Protein AF-A0AAE9EFJ7-F1 (afdb_monomer)

Foldseek 3Di:
DPDPPPPPPDPLVACPDPVNVVVVVVLLVVLVVLVVVLVVDDPVCNVVSLVVQLVSQVVVCVVRVRDPDDRPLVSHDPVSSVVVCVVPDDPDDD

Organism: Caenorhabditis briggsae (NCBI:txid6238)

Radius of gyration: 17.29 Å; Cα contacts (8 Å, |Δi|>4): 51; chains: 1; bounding b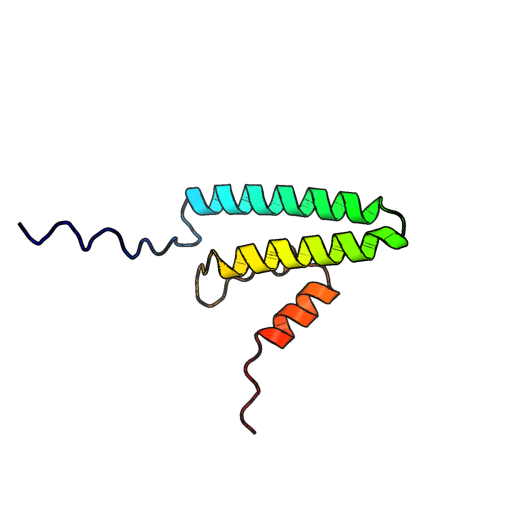ox: 31×37×58 Å

Mean predicted aligned error: 9.99 Å

Solvent-accessible surface area (backbone atoms only — not comparable to full-atom values): 5783 Å² total; per-residue (Å²): 144,88,84,80,82,85,81,83,84,74,80,75,71,50,66,80,40,70,67,45,49,53,51,51,50,54,50,51,54,55,45,50,54,49,52,52,49,33,75,72,41,59,76,89,50,28,59,60,44,48,52,52,44,27,51,54,39,51,52,49,38,69,76,47,76,35,58,102,80,52,64,67,54,85,65,31,49,74,69,44,36,55,54,50,49,63,75,66,54,74,80,76,88,127

Structure (mmCIF, N/CA/C/O backbone):
data_AF-A0AAE9EFJ7-F1
#
_entry.id   AF-A0AAE9EFJ7-F1
#
loop_
_atom_site.group_PDB
_atom_site.id
_atom_site.type_symbol
_atom_site.label_atom_id
_atom_site.label_alt_id
_atom_site.label_comp_id
_atom_site.label_asym_id
_atom_site.label_entity_id
_atom_site.label_seq_id
_atom_site.pdbx_PDB_ins_code
_atom_site.Cartn_x
_atom_site.Cartn_y
_atom_site.Cartn_z
_atom_site.occupancy
_atom_site.B_iso_or_equiv
_atom_site.auth_seq_id
_atom_site.auth_comp_id
_atom_site.auth_asym_id
_atom_site.auth_atom_id
_atom_site.pdbx_PDB_model_num
ATOM 1 N N . MET A 1 1 ? 8.343 -15.984 -43.586 1.00 48.88 1 MET A N 1
ATOM 2 C CA . MET A 1 1 ? 7.370 -15.352 -42.669 1.00 48.88 1 MET A CA 1
ATOM 3 C C . MET A 1 1 ? 7.313 -16.105 -41.337 1.00 48.88 1 MET A C 1
ATOM 5 O O . MET A 1 1 ? 6.288 -16.689 -41.030 1.00 48.88 1 MET A O 1
ATOM 9 N N . LEU A 1 2 ? 8.400 -16.134 -40.559 1.00 45.56 2 LEU A N 1
ATOM 10 C CA . LEU A 1 2 ? 8.415 -16.695 -39.194 1.00 45.56 2 LEU A CA 1
ATOM 11 C C . LEU A 1 2 ? 9.54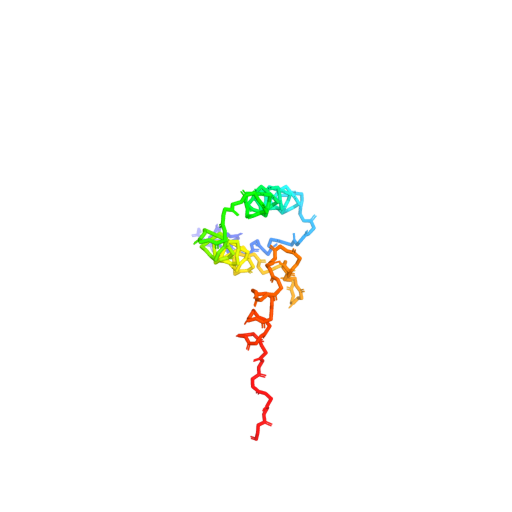7 -16.040 -38.378 1.00 45.56 2 LEU A C 1
ATOM 13 O O . LEU A 1 2 ? 10.444 -16.722 -37.902 1.00 45.56 2 LEU A O 1
ATOM 17 N N . LEU A 1 3 ? 9.563 -14.706 -38.296 1.00 41.28 3 LEU A N 1
ATOM 18 C CA . LEU A 1 3 ? 10.575 -13.974 -37.514 1.00 41.28 3 LEU A CA 1
ATOM 19 C C . LEU A 1 3 ? 10.045 -12.685 -36.857 1.00 41.28 3 LEU A C 1
ATOM 21 O O . LEU A 1 3 ? 10.836 -11.860 -36.427 1.00 41.28 3 LEU A O 1
ATOM 25 N N . GLU A 1 4 ? 8.721 -12.525 -36.725 1.00 46.88 4 GLU A N 1
ATOM 26 C CA . GLU A 1 4 ? 8.116 -11.331 -36.093 1.00 46.88 4 GLU A CA 1
ATOM 27 C C . GLU A 1 4 ? 7.150 -11.638 -34.933 1.00 46.88 4 GLU A C 1
ATOM 29 O O . GLU A 1 4 ? 6.483 -10.742 -34.433 1.00 46.88 4 GLU A O 1
ATOM 34 N N . VAL A 1 5 ? 7.077 -12.886 -34.449 1.00 46.94 5 VAL A N 1
ATOM 35 C CA . VAL A 1 5 ? 6.166 -13.251 -33.334 1.00 46.94 5 VAL A CA 1
ATOM 36 C C . VAL A 1 5 ? 6.907 -13.455 -32.002 1.00 46.94 5 VAL A C 1
ATOM 38 O O . VAL A 1 5 ? 6.283 -13.601 -30.958 1.00 46.94 5 VAL A O 1
ATOM 41 N N . LEU A 1 6 ? 8.241 -13.385 -31.993 1.00 39.81 6 LEU A N 1
ATOM 42 C CA . LEU A 1 6 ? 9.062 -13.621 -30.796 1.00 39.81 6 LEU A CA 1
ATOM 43 C C . LEU A 1 6 ? 9.808 -12.362 -30.320 1.00 39.81 6 LEU A C 1
ATOM 45 O O . LEU A 1 6 ? 10.949 -12.438 -29.882 1.00 39.81 6 LEU A O 1
ATOM 49 N N . VAL A 1 7 ? 9.179 -11.191 -30.435 1.00 43.09 7 VAL A N 1
ATOM 50 C CA . VAL A 1 7 ? 9.671 -9.934 -29.826 1.00 43.09 7 VAL A CA 1
ATOM 51 C C . VAL A 1 7 ? 8.658 -9.370 -28.810 1.00 43.09 7 VAL A C 1
ATOM 53 O O . VAL A 1 7 ? 8.916 -8.372 -28.153 1.00 43.09 7 VAL A O 1
ATOM 56 N N . ILE A 1 8 ? 7.515 -10.040 -28.605 1.00 45.03 8 ILE A N 1
ATOM 57 C CA . ILE A 1 8 ? 6.404 -9.555 -27.759 1.00 45.03 8 ILE A CA 1
ATOM 58 C C . ILE A 1 8 ? 6.188 -10.451 -26.523 1.00 45.03 8 ILE A C 1
ATOM 60 O O . ILE A 1 8 ? 5.064 -10.636 -26.080 1.00 45.03 8 ILE A O 1
ATOM 64 N N . VAL A 1 9 ? 7.233 -11.068 -25.959 1.00 45.16 9 VAL A N 1
ATOM 65 C CA . VAL A 1 9 ? 7.111 -11.793 -24.673 1.00 45.16 9 VAL A CA 1
ATOM 66 C C . VAL A 1 9 ? 8.419 -11.718 -23.880 1.00 45.16 9 VAL A C 1
ATOM 68 O O . VAL A 1 9 ? 9.112 -12.715 -23.716 1.00 45.16 9 VAL A O 1
ATOM 71 N N . ARG A 1 10 ? 8.793 -10.508 -23.461 1.00 45.72 10 ARG A N 1
ATOM 72 C CA . ARG A 1 10 ? 9.672 -10.174 -22.317 1.00 45.72 10 ARG A CA 1
ATOM 73 C C . ARG A 1 10 ? 10.061 -8.707 -22.449 1.00 45.72 10 ARG A C 1
ATOM 75 O O . ARG A 1 10 ? 11.191 -8.352 -22.759 1.00 45.72 10 ARG A O 1
ATOM 82 N N . THR A 1 11 ? 9.090 -7.821 -22.272 1.00 44.41 11 THR A N 1
ATOM 83 C CA . THR A 1 11 ? 9.436 -6.523 -21.698 1.00 44.41 11 THR A CA 1
ATOM 84 C C . THR A 1 11 ? 9.547 -6.783 -20.212 1.00 44.41 11 THR A C 1
ATOM 86 O O . THR A 1 11 ? 8.551 -6.768 -19.491 1.00 44.41 11 THR A O 1
ATOM 89 N N . ASP A 1 12 ? 10.753 -7.130 -19.785 1.00 48.34 12 ASP A N 1
ATOM 90 C CA . ASP A 1 12 ? 11.151 -7.013 -18.395 1.00 48.34 12 ASP A CA 1
ATOM 91 C C . ASP A 1 12 ? 10.889 -5.541 -18.039 1.00 48.34 12 ASP A C 1
ATOM 93 O O . ASP A 1 12 ? 11.569 -4.642 -18.539 1.00 48.34 12 ASP A O 1
ATOM 97 N N . TRP A 1 13 ? 9.800 -5.268 -17.315 1.00 51.47 13 TRP A N 1
ATOM 98 C CA . TRP A 1 13 ? 9.318 -3.91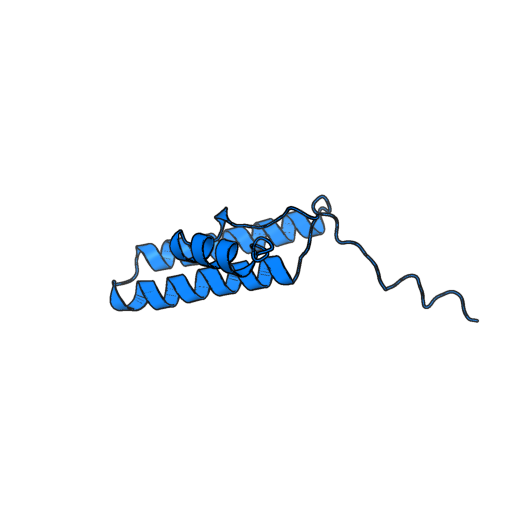7 -17.008 1.00 51.47 13 TRP A CA 1
ATOM 99 C C . TRP A 1 13 ? 10.214 -3.253 -15.960 1.00 51.47 13 TRP A C 1
ATOM 101 O O . TRP A 1 13 ? 9.731 -2.860 -14.912 1.00 51.47 13 TRP A O 1
ATOM 111 N N . LEU A 1 14 ? 11.517 -3.137 -16.236 1.00 57.81 14 LEU A N 1
ATOM 112 C CA . LEU A 1 14 ? 12.560 -2.646 -15.336 1.00 57.81 14 LEU A CA 1
ATOM 113 C C . LEU A 1 14 ? 12.050 -1.495 -14.454 1.00 57.81 14 LEU A C 1
ATOM 115 O O . LEU A 1 14 ? 11.469 -0.525 -14.952 1.00 57.81 14 LEU A O 1
ATOM 119 N N . ALA A 1 15 ? 12.309 -1.595 -13.146 1.00 58.75 15 ALA A N 1
ATOM 120 C CA . ALA A 1 15 ? 11.882 -0.650 -12.105 1.00 58.75 15 ALA A CA 1
ATOM 121 C C . ALA A 1 15 ? 12.223 0.822 -12.395 1.00 58.75 15 ALA A C 1
ATOM 123 O O . ALA A 1 15 ? 11.689 1.733 -11.765 1.00 58.75 15 ALA A O 1
ATOM 124 N N . ASP A 1 16 ? 13.121 1.064 -13.345 1.00 66.25 16 ASP A N 1
ATOM 125 C CA . ASP A 1 16 ? 13.575 2.388 -13.732 1.00 66.25 16 ASP A CA 1
ATOM 126 C C . ASP A 1 16 ? 12.902 2.983 -14.964 1.00 66.25 16 ASP A C 1
ATOM 128 O O . ASP A 1 16 ? 13.181 4.142 -15.295 1.00 66.25 16 ASP A O 1
ATOM 132 N N . THR A 1 17 ? 11.979 2.256 -15.592 1.00 76.44 17 THR A N 1
ATOM 133 C CA . THR A 1 17 ? 11.170 2.797 -16.685 1.00 76.44 17 THR A CA 1
ATOM 134 C C . THR A 1 17 ? 10.316 3.979 -16.196 1.00 76.44 17 THR A C 1
ATOM 136 O O . THR A 1 17 ? 9.765 3.945 -15.086 1.00 76.44 17 THR A O 1
ATOM 139 N N . PRO A 1 18 ? 10.191 5.059 -16.990 1.00 81.75 18 PRO A N 1
ATOM 140 C CA . PRO A 1 18 ? 9.267 6.152 -16.693 1.00 81.75 18 PRO A CA 1
ATOM 141 C C . PRO A 1 18 ? 7.832 5.665 -16.453 1.00 81.75 18 PRO A C 1
ATOM 143 O O . PRO A 1 18 ? 7.148 6.167 -15.562 1.00 81.75 18 PRO A O 1
ATOM 146 N N . GLU A 1 19 ? 7.402 4.648 -17.195 1.00 81.38 19 GLU A N 1
ATOM 147 C CA . GLU A 1 19 ? 6.082 4.029 -17.097 1.00 81.38 19 GLU A CA 1
ATOM 148 C C . GLU A 1 19 ? 5.865 3.405 -15.716 1.00 81.38 19 GLU A C 1
ATOM 150 O O . GLU A 1 19 ? 4.845 3.666 -15.072 1.00 81.38 19 GLU A O 1
ATOM 155 N N . PHE A 1 20 ? 6.846 2.650 -15.208 1.00 78.56 20 PHE A N 1
ATOM 156 C CA . PHE A 1 20 ? 6.764 2.094 -13.861 1.00 78.56 20 PHE A CA 1
ATOM 157 C C . PHE A 1 20 ? 6.791 3.182 -12.787 1.00 78.56 20 PHE A C 1
ATOM 159 O O . PHE A 1 20 ? 6.052 3.087 -11.811 1.00 78.56 20 PHE A O 1
ATOM 166 N N . LYS A 1 21 ? 7.586 4.247 -12.955 1.00 82.44 21 LYS A N 1
ATOM 167 C CA . LYS A 1 21 ? 7.612 5.376 -12.006 1.00 82.44 21 LYS A CA 1
ATOM 168 C C . LYS A 1 21 ? 6.247 6.057 -11.902 1.00 82.44 21 LYS A C 1
ATOM 170 O O . LYS A 1 21 ? 5.796 6.341 -10.791 1.00 82.44 21 LYS A O 1
ATOM 175 N N . VAL A 1 22 ? 5.561 6.256 -13.029 1.00 86.88 22 VAL A N 1
ATOM 176 C CA . VAL A 1 22 ? 4.185 6.778 -13.057 1.00 86.88 22 VAL A CA 1
ATOM 177 C C . VAL A 1 22 ? 3.225 5.812 -12.365 1.00 86.88 22 VAL A C 1
ATOM 179 O O . VAL A 1 22 ? 2.469 6.228 -11.487 1.00 86.88 22 VAL A O 1
ATOM 182 N N . LEU A 1 23 ? 3.282 4.524 -12.706 1.00 85.94 23 LEU A N 1
ATOM 183 C CA . LEU A 1 23 ? 2.416 3.507 -12.117 1.00 85.94 23 LEU A CA 1
ATOM 184 C C . LEU A 1 23 ? 2.614 3.384 -10.597 1.00 85.94 23 LEU A C 1
ATOM 186 O O . LEU A 1 23 ? 1.641 3.365 -9.843 1.00 85.94 23 LEU A O 1
ATOM 190 N N . LYS A 1 24 ? 3.866 3.346 -10.133 1.00 85.62 24 LYS A N 1
ATOM 191 C CA . LYS A 1 24 ? 4.229 3.337 -8.712 1.00 85.62 24 LYS A CA 1
ATOM 192 C C . LYS A 1 24 ? 3.712 4.587 -8.006 1.00 85.62 24 LYS A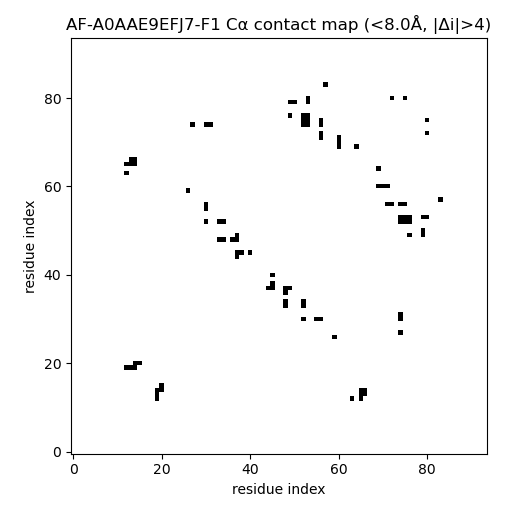 C 1
ATOM 194 O O . LYS A 1 24 ? 3.133 4.466 -6.932 1.00 85.62 24 LYS A O 1
ATOM 199 N N . GLY A 1 25 ? 3.854 5.764 -8.617 1.00 88.69 25 GLY A N 1
ATOM 200 C CA . GLY A 1 25 ? 3.297 7.006 -8.079 1.00 88.69 25 GLY A CA 1
ATOM 201 C C . GLY A 1 25 ? 1.777 6.932 -7.893 1.00 88.69 25 GLY A C 1
ATOM 202 O O . GLY A 1 25 ? 1.271 7.229 -6.813 1.00 88.69 25 GLY A O 1
ATOM 203 N N . GLN A 1 26 ? 1.049 6.445 -8.903 1.00 91.00 26 GLN A N 1
ATOM 204 C CA . GLN A 1 26 ? -0.404 6.243 -8.826 1.00 91.00 26 GLN A CA 1
ATOM 205 C C . GLN A 1 26 ? -0.794 5.210 -7.757 1.00 91.00 26 GLN A C 1
ATOM 207 O O . GLN A 1 26 ? -1.773 5.399 -7.029 1.00 91.00 26 GLN A O 1
ATOM 212 N N . HIS A 1 27 ? -0.028 4.120 -7.638 1.00 90.88 27 HIS A N 1
ATOM 213 C CA . HIS A 1 27 ? -0.226 3.102 -6.609 1.00 90.88 27 HIS A CA 1
ATOM 214 C C . HIS A 1 27 ? -0.067 3.688 -5.200 1.00 90.88 27 HIS A C 1
ATOM 216 O O . HIS A 1 27 ? -0.953 3.516 -4.359 1.00 90.88 27 HIS A O 1
ATOM 222 N N . GLN A 1 28 ? 1.017 4.431 -4.968 1.00 90.38 28 GLN A N 1
ATOM 223 C CA . GLN A 1 28 ? 1.308 5.079 -3.691 1.00 90.38 28 GLN A CA 1
ATOM 224 C C . GLN A 1 28 ? 0.238 6.105 -3.316 1.00 90.38 28 GLN A C 1
ATOM 226 O O . GLN A 1 28 ? -0.251 6.089 -2.187 1.00 90.38 28 GLN A O 1
ATOM 231 N N . GLU A 1 29 ? -0.198 6.939 -4.264 1.00 94.06 29 GLU A N 1
ATOM 232 C CA . GLU A 1 29 ? -1.270 7.909 -4.030 1.00 94.06 29 GLU A CA 1
ATOM 233 C C . GLU A 1 29 ? -2.583 7.211 -3.631 1.00 94.06 29 GLU A C 1
ATOM 235 O O . GLU A 1 29 ? -3.253 7.609 -2.672 1.00 94.06 29 GLU A O 1
ATOM 240 N N . ALA A 1 30 ? -2.948 6.134 -4.333 1.00 92.88 30 ALA A N 1
ATOM 241 C CA . ALA A 1 30 ? -4.147 5.363 -4.023 1.00 92.88 30 ALA A CA 1
ATOM 242 C C . ALA A 1 30 ? -4.064 4.693 -2.641 1.00 92.88 30 ALA A C 1
ATOM 244 O O . ALA A 1 30 ? -5.040 4.720 -1.889 1.00 92.88 30 ALA A O 1
ATOM 245 N N . ASN A 1 31 ? -2.907 4.131 -2.279 1.00 92.88 31 ASN A N 1
ATOM 246 C CA . ASN A 1 31 ? -2.697 3.542 -0.956 1.00 92.88 31 ASN A CA 1
ATOM 247 C C . ASN A 1 31 ? -2.755 4.597 0.147 1.00 92.88 31 ASN A C 1
ATOM 249 O O . ASN A 1 31 ? -3.389 4.371 1.175 1.00 92.88 31 ASN A O 1
ATOM 253 N N . GLN A 1 32 ? -2.153 5.769 -0.062 1.00 94.38 32 GLN A N 1
ATOM 254 C CA . GLN A 1 32 ? -2.161 6.841 0.930 1.00 94.38 32 GLN A CA 1
ATOM 255 C C . GLN A 1 32 ? -3.585 7.332 1.226 1.00 94.38 32 GLN A C 1
ATOM 257 O O . GLN A 1 32 ? -3.924 7.568 2.386 1.00 94.38 32 GLN A O 1
ATOM 262 N N . LYS A 1 33 ? -4.453 7.401 0.207 1.00 95.88 33 LYS A N 1
ATOM 263 C CA . LYS A 1 33 ? -5.885 7.697 0.390 1.00 95.88 33 LYS A CA 1
ATOM 264 C C . LYS A 1 33 ? -6.583 6.646 1.257 1.00 95.88 33 LYS A C 1
ATOM 266 O O . LYS A 1 33 ? -7.356 7.017 2.137 1.00 95.88 33 LYS A O 1
ATOM 271 N N . LEU A 1 34 ? -6.291 5.359 1.062 1.00 95.12 34 LEU A N 1
ATOM 272 C CA . LEU A 1 34 ? -6.852 4.282 1.888 1.00 95.12 34 LEU A CA 1
ATOM 273 C C . LEU A 1 34 ? -6.338 4.332 3.333 1.00 95.12 34 LEU A C 1
ATOM 275 O O . LEU A 1 34 ? -7.121 4.164 4.266 1.00 95.12 34 LEU A O 1
ATOM 279 N N . HIS A 1 35 ? -5.049 4.619 3.540 1.00 95.88 35 HIS A N 1
ATOM 280 C CA . HIS A 1 35 ? -4.490 4.816 4.884 1.00 95.88 35 HIS A CA 1
ATOM 281 C C . HIS A 1 35 ? -5.148 6.000 5.596 1.00 95.88 35 HIS A C 1
ATOM 283 O O . HIS A 1 35 ? -5.546 5.868 6.753 1.00 95.88 35 HIS A O 1
ATOM 289 N N . ALA A 1 36 ? -5.344 7.122 4.899 1.00 96.44 36 ALA A N 1
ATOM 290 C CA . ALA A 1 36 ? -6.060 8.272 5.442 1.00 96.44 36 ALA A CA 1
ATOM 291 C C . ALA A 1 36 ? -7.512 7.917 5.806 1.00 96.44 36 ALA A C 1
ATOM 293 O O . ALA A 1 36 ? -7.970 8.246 6.898 1.00 96.44 36 ALA A O 1
ATOM 294 N N . GLN A 1 37 ? -8.222 7.182 4.942 1.00 96.12 37 GLN A N 1
ATOM 295 C CA . GLN A 1 37 ? -9.569 6.688 5.242 1.00 96.12 37 GLN A CA 1
ATOM 296 C C . GLN A 1 37 ? -9.583 5.781 6.477 1.00 96.12 37 GLN A C 1
ATOM 298 O O . GLN A 1 37 ? -10.437 5.959 7.340 1.00 96.12 37 GLN A O 1
ATOM 303 N N . ARG A 1 38 ? -8.615 4.863 6.613 1.00 95.81 38 ARG A N 1
ATOM 304 C CA . ARG A 1 38 ? -8.485 3.993 7.794 1.00 95.81 38 ARG A CA 1
ATOM 305 C C . ARG A 1 38 ? -8.320 4.802 9.075 1.00 95.81 38 ARG A C 1
ATOM 307 O O . ARG A 1 38 ? -8.981 4.497 10.060 1.00 95.81 38 ARG A O 1
ATOM 314 N N . MET A 1 39 ? -7.474 5.833 9.064 1.00 94.44 39 MET A N 1
ATOM 315 C CA . MET A 1 39 ? -7.250 6.684 10.240 1.00 94.44 39 MET A CA 1
ATOM 316 C C . MET A 1 39 ? -8.508 7.439 10.684 1.00 94.44 39 MET A C 1
ATOM 318 O O . MET A 1 39 ? -8.658 7.718 11.869 1.00 94.44 39 MET A O 1
ATOM 322 N N . MET A 1 40 ? -9.410 7.744 9.748 1.00 96.12 40 MET A N 1
ATOM 323 C CA . MET A 1 40 ? -10.666 8.449 10.021 1.00 96.12 40 MET A CA 1
ATOM 324 C C . MET A 1 40 ? -11.846 7.505 10.297 1.00 96.12 40 MET A C 1
ATOM 326 O O . MET A 1 40 ? -12.905 7.955 10.734 1.00 96.12 40 MET A O 1
ATOM 330 N N . ALA A 1 41 ? -11.694 6.208 10.024 1.00 94.94 41 ALA A N 1
ATOM 331 C CA . ALA A 1 41 ? -12.762 5.230 10.147 1.00 94.94 41 ALA A CA 1
ATOM 332 C C . ALA A 1 41 ? -12.974 4.785 11.606 1.00 94.94 41 ALA A C 1
ATOM 334 O O . ALA A 1 41 ? -12.012 4.680 12.378 1.00 94.94 41 ALA A O 1
ATOM 335 N N . PRO A 1 42 ? -14.220 4.453 11.998 1.00 95.50 42 PRO A N 1
ATOM 336 C CA . PRO A 1 42 ? -14.484 3.847 13.296 1.00 95.50 42 PRO A CA 1
ATOM 337 C C . PRO A 1 42 ? -13.766 2.490 13.418 1.00 95.50 42 PRO A C 1
ATOM 339 O O . PRO A 1 42 ? -13.590 1.805 12.405 1.00 95.50 42 PRO A O 1
ATOM 342 N N . PRO A 1 43 ? -13.411 2.040 14.639 1.00 91.56 43 PRO A N 1
ATOM 343 C CA . PRO A 1 43 ? -12.655 0.800 14.846 1.00 91.56 43 PRO A CA 1
ATOM 344 C C . PRO A 1 43 ? -13.243 -0.433 14.144 1.00 91.56 43 PRO A C 1
ATOM 346 O O . PRO A 1 43 ? -12.502 -1.258 13.620 1.00 91.56 43 PRO A O 1
ATOM 349 N N . SER A 1 44 ? -14.574 -0.524 14.051 1.00 91.38 44 SER A N 1
ATOM 350 C CA . SER A 1 44 ? -15.278 -1.620 13.370 1.00 91.38 44 SER A CA 1
ATOM 351 C C . SER A 1 44 ? -14.984 -1.728 11.869 1.00 91.38 44 SER A C 1
ATOM 353 O O . SER A 1 44 ? -15.139 -2.802 11.295 1.00 91.38 44 SER A O 1
ATOM 355 N N . GLN A 1 45 ? -14.555 -0.639 11.228 1.00 93.19 45 GLN A N 1
ATOM 356 C CA . GLN A 1 45 ? -14.243 -0.580 9.797 1.00 93.19 45 GLN A CA 1
ATOM 357 C C . GLN A 1 45 ? -12.736 -0.586 9.519 1.00 93.19 45 GLN A C 1
ATOM 359 O O . GLN A 1 45 ? -12.320 -0.916 8.408 1.00 93.19 45 GLN A O 1
ATOM 364 N N . GLN A 1 46 ? -11.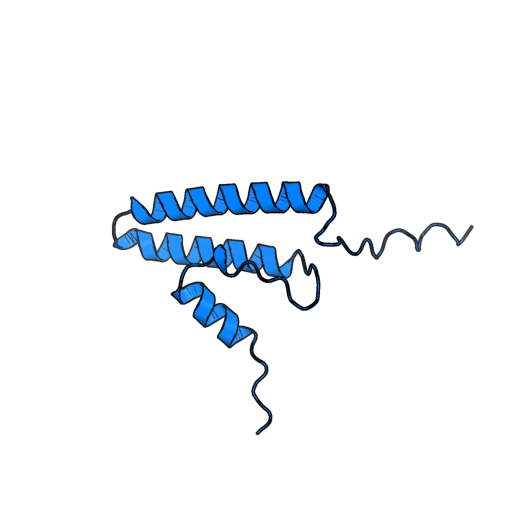904 -0.264 10.516 1.00 93.62 46 GLN A N 1
ATOM 365 C CA . GLN A 1 46 ? -10.449 -0.215 10.347 1.00 93.62 46 GLN A CA 1
ATOM 366 C C . GLN A 1 46 ? -9.876 -1.559 9.898 1.00 93.62 46 GLN A C 1
ATOM 368 O O . GLN A 1 46 ? -9.019 -1.578 9.020 1.00 93.62 46 GLN A O 1
ATOM 373 N N . PHE A 1 47 ? -10.408 -2.670 10.417 1.00 91.12 47 PHE A N 1
ATOM 374 C CA . PHE A 1 47 ? -9.984 -4.016 10.026 1.00 91.12 47 PHE A CA 1
ATOM 375 C C . PHE A 1 47 ? -10.238 -4.313 8.539 1.00 91.12 47 PHE A C 1
ATOM 377 O O . PHE A 1 47 ? -9.370 -4.839 7.845 1.00 91.12 47 PHE A O 1
ATOM 384 N N . GLN A 1 48 ? -11.412 -3.939 8.020 1.00 92.75 48 GLN A N 1
ATOM 385 C CA . GLN A 1 48 ? -11.752 -4.145 6.607 1.00 92.75 48 GLN A CA 1
ATOM 386 C C . GLN A 1 48 ? -10.863 -3.293 5.692 1.00 92.75 48 GLN A C 1
ATOM 388 O O . GLN A 1 48 ? -10.398 -3.763 4.654 1.00 92.75 48 GLN A O 1
ATOM 393 N N . LEU A 1 49 ? -10.589 -2.051 6.098 1.00 94.06 49 LEU A N 1
ATOM 394 C CA . LEU A 1 49 ? -9.698 -1.149 5.371 1.00 94.06 49 LEU A CA 1
ATOM 395 C C . LEU A 1 49 ? -8.247 -1.637 5.399 1.00 94.06 49 LEU A C 1
ATOM 397 O O . LEU A 1 49 ? -7.572 -1.589 4.377 1.00 94.06 49 LEU A O 1
ATOM 401 N N . GLU A 1 50 ? -7.781 -2.160 6.530 1.00 94.38 50 GLU A N 1
ATOM 402 C CA . GLU A 1 50 ? -6.466 -2.787 6.655 1.00 94.38 50 GLU A CA 1
ATOM 403 C C . GLU A 1 50 ? -6.317 -3.997 5.723 1.00 94.38 50 GLU A C 1
ATOM 405 O O . GLU A 1 50 ? -5.361 -4.058 4.948 1.00 94.38 50 GLU A O 1
ATOM 410 N N . ALA A 1 51 ? -7.299 -4.902 5.708 1.00 92.69 51 ALA A N 1
ATOM 411 C CA . ALA A 1 51 ? -7.313 -6.027 4.775 1.00 92.69 51 ALA A CA 1
ATOM 412 C C . ALA A 1 51 ? -7.295 -5.558 3.307 1.00 92.69 51 ALA A C 1
ATOM 414 O O . ALA A 1 51 ? -6.556 -6.104 2.486 1.00 92.69 51 ALA A O 1
ATOM 415 N N . SER A 1 52 ? -8.058 -4.510 2.978 1.00 94.38 52 SER A N 1
ATOM 416 C CA . SER A 1 52 ? -8.093 -3.939 1.628 1.00 94.38 52 SER A CA 1
ATOM 417 C C . SER A 1 52 ? -6.760 -3.310 1.213 1.00 94.38 52 SER A C 1
ATOM 419 O O . SER A 1 52 ? -6.347 -3.490 0.067 1.00 94.38 52 SER A O 1
ATOM 421 N N . ILE A 1 53 ? -6.092 -2.579 2.112 1.00 95.25 53 ILE A N 1
ATOM 422 C CA . ILE A 1 53 ? -4.766 -1.987 1.871 1.00 95.25 53 ILE A CA 1
ATOM 423 C C . ILE A 1 53 ? -3.763 -3.098 1.567 1.00 95.25 53 ILE A C 1
ATOM 425 O O . ILE A 1 53 ? -3.120 -3.085 0.518 1.00 95.25 53 ILE A O 1
ATOM 429 N N . ASN A 1 54 ? -3.680 -4.100 2.443 1.00 94.62 54 ASN A N 1
ATOM 430 C CA . ASN A 1 54 ? -2.707 -5.179 2.306 1.00 94.62 54 ASN A CA 1
ATOM 431 C C . ASN A 1 54 ? -2.957 -6.011 1.042 1.00 94.62 54 ASN A C 1
ATOM 433 O O . ASN A 1 54 ? -2.013 -6.318 0.320 1.00 94.62 54 ASN A O 1
ATOM 437 N N . CYS A 1 55 ? -4.218 -6.308 0.713 1.00 92.38 55 CYS A N 1
ATOM 438 C CA . CYS A 1 55 ? -4.577 -6.997 -0.529 1.00 92.38 55 CYS A CA 1
ATOM 439 C C . CYS A 1 55 ? -4.128 -6.212 -1.772 1.00 92.38 55 CYS A C 1
ATOM 441 O O . CYS A 1 55 ? -3.501 -6.773 -2.671 1.00 92.38 55 CYS A O 1
ATOM 443 N N . LYS A 1 56 ? -4.380 -4.898 -1.803 1.00 92.00 56 LYS A N 1
ATOM 444 C CA . LYS A 1 56 ? -3.995 -4.029 -2.921 1.00 92.00 56 LYS A CA 1
ATOM 445 C C . LYS A 1 56 ? -2.478 -3.984 -3.126 1.00 92.00 56 LYS A C 1
ATOM 447 O O . LYS A 1 56 ? -2.022 -4.051 -4.266 1.00 92.00 56 LYS A O 1
ATOM 452 N N . VAL A 1 57 ? -1.705 -3.884 -2.046 1.00 91.38 57 VAL A N 1
ATOM 453 C CA . VAL A 1 57 ? -0.233 -3.878 -2.107 1.00 91.38 57 VAL A CA 1
ATOM 454 C C . VAL A 1 57 ? 0.301 -5.244 -2.539 1.00 91.38 57 VAL A C 1
ATOM 456 O O . VAL A 1 57 ? 1.163 -5.319 -3.409 1.00 91.38 57 VAL A O 1
ATOM 459 N N . ARG A 1 58 ? -0.261 -6.341 -2.014 1.00 90.31 58 ARG A N 1
ATOM 460 C CA . ARG A 1 58 ? 0.091 -7.708 -2.435 1.00 90.31 58 ARG A CA 1
ATOM 461 C C . ARG A 1 58 ? -0.117 -7.925 -3.927 1.00 90.31 58 ARG A C 1
ATOM 463 O O . ARG A 1 58 ? 0.778 -8.416 -4.603 1.00 90.31 58 ARG A O 1
ATOM 470 N N . GLN A 1 59 ? -1.275 -7.527 -4.451 1.00 88.12 59 GLN A N 1
ATOM 471 C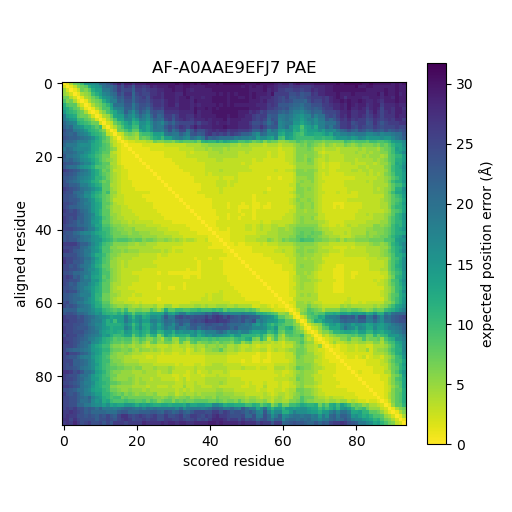 CA . GLN A 1 59 ? -1.564 -7.625 -5.883 1.00 88.12 59 GLN A CA 1
ATOM 472 C C . GLN A 1 59 ? -0.585 -6.804 -6.725 1.00 88.12 59 GLN A C 1
ATOM 474 O O . GLN A 1 59 ? -0.175 -7.247 -7.796 1.00 88.12 59 GLN A O 1
ATOM 479 N N . PHE A 1 60 ? -0.192 -5.625 -6.236 1.00 86.56 60 PHE A N 1
ATOM 480 C CA . PHE A 1 60 ? 0.802 -4.799 -6.907 1.00 86.56 60 PHE A CA 1
ATOM 481 C C . PHE A 1 60 ? 2.174 -5.482 -6.952 1.00 86.56 60 PHE A C 1
ATOM 483 O O . PHE A 1 60 ? 2.751 -5.566 -8.034 1.00 86.56 60 PHE A O 1
ATOM 490 N N . ASN A 1 61 ? 2.628 -6.044 -5.824 1.00 83.88 61 ASN A N 1
ATOM 491 C CA . ASN A 1 61 ? 3.882 -6.798 -5.730 1.00 83.88 61 ASN A CA 1
ATOM 492 C C . ASN A 1 61 ? 3.886 -8.053 -6.627 1.00 83.88 61 ASN A C 1
ATOM 494 O O . ASN A 1 61 ? 4.894 -8.322 -7.268 1.00 83.88 61 ASN A O 1
ATOM 498 N N . ILE A 1 62 ? 2.767 -8.789 -6.730 1.00 81.88 62 ILE A N 1
ATOM 499 C CA . ILE A 1 62 ? 2.644 -9.962 -7.624 1.00 81.88 62 ILE A CA 1
ATOM 500 C C . ILE A 1 62 ? 2.743 -9.552 -9.098 1.00 81.88 62 ILE A C 1
ATOM 502 O O . ILE A 1 62 ? 3.420 -10.203 -9.888 1.00 81.88 62 ILE A O 1
ATOM 506 N N . GLY A 1 63 ? 2.023 -8.496 -9.489 1.00 71.88 63 GLY A N 1
ATOM 507 C CA . GLY A 1 63 ? 1.913 -8.099 -10.893 1.00 71.88 63 GLY A CA 1
ATOM 508 C C . GLY A 1 63 ? 3.162 -7.423 -11.463 1.00 71.88 63 GLY A C 1
ATOM 509 O O . GLY A 1 63 ? 3.249 -7.271 -12.678 1.00 71.88 63 GLY A O 1
ATOM 510 N N . HIS A 1 64 ? 4.093 -6.983 -10.610 1.00 67.50 64 HIS A N 1
ATOM 511 C CA . HIS A 1 64 ? 5.226 -6.143 -11.009 1.00 67.50 64 HIS A CA 1
ATOM 512 C C . HIS A 1 64 ? 6.521 -6.610 -10.324 1.00 67.50 64 HIS A C 1
ATOM 514 O O . HIS A 1 64 ? 7.009 -5.931 -9.415 1.00 67.50 64 HIS A O 1
ATOM 520 N N . PRO A 1 65 ? 7.086 -7.761 -10.741 1.00 53.41 65 PRO A N 1
ATOM 521 C CA . PRO A 1 65 ? 8.343 -8.274 -10.209 1.00 53.41 65 PRO A CA 1
ATOM 522 C C . PRO A 1 65 ? 9.504 -7.442 -10.762 1.00 53.41 65 PRO A C 1
ATOM 524 O O . PRO A 1 65 ? 10.106 -7.764 -11.784 1.00 53.41 65 PRO A O 1
ATOM 527 N N . ASN A 1 66 ? 9.787 -6.317 -10.118 1.00 57.19 66 ASN A N 1
ATOM 528 C CA . ASN A 1 66 ? 10.812 -5.386 -10.563 1.00 57.19 66 ASN A CA 1
ATOM 529 C C . ASN A 1 66 ? 12.117 -5.592 -9.800 1.00 57.19 66 ASN A C 1
ATOM 531 O O . ASN A 1 66 ? 12.470 -4.809 -8.925 1.00 57.19 66 ASN A O 1
ATOM 535 N N . GLY A 1 67 ? 12.838 -6.640 -10.205 1.00 52.44 67 GLY A N 1
ATOM 536 C CA . GLY A 1 67 ? 14.086 -7.098 -9.591 1.00 52.44 67 GLY A CA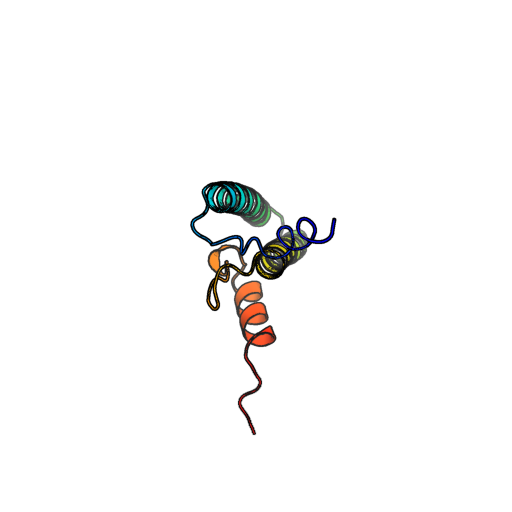 1
ATOM 537 C C . GLY A 1 67 ? 13.830 -8.103 -8.471 1.00 52.44 67 GLY A C 1
ATOM 538 O O . GLY A 1 67 ? 12.747 -8.099 -7.890 1.00 52.44 67 GLY A O 1
ATOM 539 N N . GLU A 1 68 ? 14.817 -8.954 -8.178 1.00 53.84 68 GLU A N 1
ATOM 540 C CA . GLU A 1 68 ? 14.734 -9.998 -7.136 1.00 53.84 68 GLU A CA 1
ATOM 541 C C . GLU A 1 68 ? 14.305 -9.451 -5.757 1.00 53.84 68 GLU A C 1
ATOM 543 O O . GLU A 1 68 ? 13.76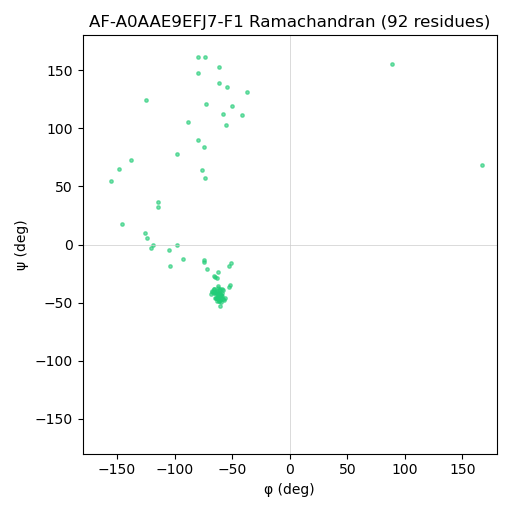5 -10.209 -4.961 1.00 53.84 68 GLU A O 1
ATOM 548 N N . ASP A 1 69 ? 14.425 -8.135 -5.519 1.00 56.62 69 ASP A N 1
ATOM 549 C CA . ASP A 1 69 ? 14.294 -7.526 -4.189 1.00 56.62 69 ASP A CA 1
ATOM 550 C C . ASP A 1 69 ? 13.231 -6.410 -4.056 1.00 56.62 69 ASP A C 1
ATOM 552 O O . ASP A 1 69 ? 13.161 -5.747 -3.015 1.00 56.62 69 ASP A O 1
ATOM 556 N N . TYR A 1 70 ? 12.408 -6.118 -5.077 1.00 65.75 70 TYR A N 1
ATOM 557 C CA . TYR A 1 70 ? 11.400 -5.051 -4.938 1.00 65.75 70 TYR A CA 1
ATOM 558 C C . TYR A 1 70 ? 10.078 -5.558 -4.355 1.00 65.75 70 TYR A C 1
ATOM 560 O O . TYR A 1 70 ? 9.231 -6.127 -5.047 1.00 65.75 70 TYR A O 1
ATOM 568 N N . HIS A 1 71 ? 9.850 -5.221 -3.087 1.00 71.31 71 HIS A N 1
ATOM 569 C CA . HIS A 1 71 ? 8.561 -5.365 -2.419 1.00 71.31 71 HIS A CA 1
ATOM 570 C C . HIS A 1 71 ? 8.132 -4.019 -1.827 1.00 71.31 71 HIS A C 1
ATOM 572 O O . HIS A 1 71 ? 8.864 -3.428 -1.031 1.00 71.31 71 HIS A O 1
ATOM 578 N N . ASP A 1 72 ? 6.937 -3.523 -2.175 1.00 76.69 72 ASP A N 1
ATOM 579 C CA . ASP A 1 72 ? 6.388 -2.294 -1.579 1.00 76.69 72 ASP A CA 1
ATOM 580 C C . ASP A 1 72 ? 5.858 -2.555 -0.159 1.00 76.69 72 ASP A C 1
ATOM 582 O O . ASP A 1 72 ? 4.667 -2.455 0.130 1.00 76.69 72 ASP A O 1
ATOM 586 N N . LEU A 1 73 ? 6.757 -2.921 0.753 1.00 85.12 73 LEU A N 1
ATOM 587 C CA . LEU A 1 73 ? 6.423 -3.166 2.156 1.00 85.12 73 LEU A CA 1
ATOM 588 C C . LEU A 1 73 ? 5.946 -1.885 2.856 1.00 85.12 73 LEU A C 1
ATOM 590 O O . LEU A 1 73 ? 5.123 -1.947 3.766 1.00 85.12 73 LEU A O 1
ATOM 594 N N . HIS A 1 74 ? 6.404 -0.717 2.395 1.00 84.94 74 HIS A N 1
ATOM 595 C CA . HIS A 1 74 ? 5.998 0.586 2.927 1.00 84.94 74 HIS A CA 1
ATOM 596 C C . HIS A 1 74 ? 4.518 0.903 2.688 1.00 84.94 74 HIS A C 1
ATOM 598 O O . HIS A 1 74 ? 3.922 1.651 3.463 1.00 84.94 74 HIS A O 1
ATOM 604 N N . GLY A 1 75 ? 3.917 0.345 1.635 1.00 87.25 75 GLY A N 1
ATOM 605 C CA . GLY A 1 75 ? 2.488 0.477 1.372 1.00 87.25 75 GLY A CA 1
ATOM 606 C C . GLY A 1 75 ? 1.601 -0.317 2.337 1.00 87.25 75 GLY A C 1
ATOM 607 O O . GLY A 1 75 ? 0.418 0.011 2.477 1.00 87.25 75 GLY A O 1
ATOM 608 N N . MET A 1 76 ? 2.138 -1.344 3.004 1.00 93.06 76 MET A N 1
ATOM 609 C CA . MET A 1 76 ? 1.376 -2.246 3.873 1.00 93.06 76 MET A CA 1
ATOM 610 C C . MET A 1 76 ? 1.107 -1.651 5.256 1.00 93.06 76 MET A C 1
ATOM 612 O O . MET A 1 76 ? 1.770 -0.722 5.717 1.00 93.06 76 MET A O 1
ATOM 616 N N . THR A 1 77 ? 0.123 -2.208 5.961 1.00 92.62 77 THR A N 1
ATOM 617 C CA . THR A 1 77 ? 0.058 -2.044 7.418 1.00 92.62 77 THR A CA 1
ATOM 618 C C . THR A 1 77 ? 1.133 -2.897 8.085 1.00 92.62 77 THR A C 1
ATOM 620 O O . THR A 1 77 ? 1.634 -3.850 7.493 1.00 92.62 77 THR A O 1
ATOM 623 N N . THR A 1 78 ? 1.471 -2.600 9.341 1.00 89.88 78 THR A N 1
ATOM 624 C CA . THR A 1 78 ? 2.472 -3.379 10.085 1.00 89.88 78 THR A CA 1
ATOM 625 C C . THR A 1 78 ? 2.115 -4.866 10.145 1.00 89.88 78 THR A C 1
ATOM 627 O O . THR A 1 78 ? 2.966 -5.701 9.853 1.00 89.88 78 THR A O 1
ATOM 630 N N . MET A 1 79 ? 0.857 -5.210 10.448 1.00 88.69 79 MET A N 1
ATOM 631 C CA . MET A 1 79 ? 0.413 -6.610 10.459 1.00 88.69 79 MET A CA 1
ATOM 632 C C . MET A 1 79 ? 0.444 -7.235 9.062 1.00 88.69 79 MET A C 1
ATOM 634 O O . MET A 1 79 ? 0.831 -8.392 8.915 1.00 88.69 79 MET A O 1
ATOM 638 N N . GLY A 1 80 ? 0.078 -6.465 8.033 1.00 89.06 80 GLY A N 1
ATOM 639 C CA . GLY A 1 80 ? 0.160 -6.902 6.642 1.00 89.06 80 GLY A CA 1
ATOM 640 C C . GLY A 1 80 ? 1.581 -7.222 6.201 1.00 89.06 80 GLY A C 1
ATOM 641 O O . GLY A 1 80 ? 1.800 -8.249 5.574 1.00 89.06 80 GLY A O 1
ATOM 642 N N . MET A 1 81 ? 2.541 -6.376 6.574 1.00 89.38 81 MET A N 1
ATOM 643 C CA . MET A 1 81 ? 3.960 -6.566 6.283 1.00 89.38 81 MET A CA 1
ATOM 644 C C . MET A 1 81 ? 4.509 -7.823 6.961 1.00 89.38 81 MET A C 1
ATOM 646 O O . MET A 1 81 ? 5.178 -8.613 6.306 1.00 89.38 81 MET A O 1
ATOM 650 N N . VAL A 1 82 ? 4.203 -8.033 8.247 1.00 87.69 82 VAL A N 1
ATOM 651 C CA . VAL A 1 82 ? 4.645 -9.232 8.982 1.00 87.69 82 VAL A CA 1
ATOM 652 C C . VAL A 1 82 ? 4.107 -10.499 8.318 1.00 87.69 82 VAL A C 1
ATOM 654 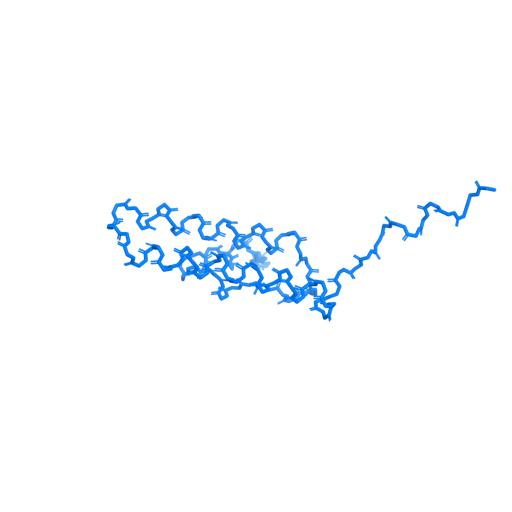O O . VAL A 1 82 ? 4.883 -11.399 8.015 1.00 87.69 82 VAL A O 1
ATOM 657 N N . SER A 1 83 ? 2.804 -10.540 8.024 1.00 87.94 83 SER A N 1
ATOM 658 C CA . SER A 1 83 ? 2.194 -11.671 7.313 1.00 87.94 83 SER A CA 1
ATOM 659 C C . SER A 1 83 ? 2.767 -11.845 5.905 1.00 87.94 83 SER A C 1
ATOM 661 O O . SER A 1 83 ? 2.925 -12.968 5.444 1.00 87.94 83 SER A O 1
ATOM 663 N N . TYR A 1 84 ? 3.096 -10.753 5.211 1.00 86.00 84 TYR A N 1
ATOM 664 C CA . TYR A 1 84 ? 3.704 -10.825 3.889 1.00 86.00 84 TYR A CA 1
ATOM 665 C C . TYR A 1 84 ? 5.082 -11.469 3.921 1.00 86.00 84 TYR A C 1
ATOM 667 O O . TYR A 1 84 ? 5.345 -12.331 3.095 1.00 86.00 84 TYR A O 1
ATOM 675 N N . ILE A 1 85 ? 5.932 -11.067 4.862 1.00 84.81 85 ILE A N 1
ATOM 676 C CA . ILE A 1 85 ? 7.266 -11.646 5.022 1.00 84.81 85 ILE A CA 1
ATOM 677 C C . ILE A 1 85 ? 7.142 -13.134 5.352 1.00 84.81 85 ILE A C 1
ATOM 679 O O . ILE A 1 85 ? 7.728 -13.941 4.652 1.00 84.81 85 ILE A O 1
ATOM 683 N N . GLN A 1 86 ? 6.295 -13.506 6.316 1.00 86.06 86 GLN A N 1
ATOM 684 C CA . GLN A 1 86 ? 6.080 -14.911 6.690 1.00 86.06 86 GLN A CA 1
ATOM 685 C C . GLN A 1 86 ? 5.613 -15.791 5.525 1.00 86.06 86 GLN A C 1
ATOM 687 O O . GLN A 1 86 ? 6.047 -16.928 5.406 1.00 86.06 86 GLN A O 1
ATOM 692 N N . ASP A 1 87 ? 4.743 -15.267 4.661 1.00 84.50 87 ASP A N 1
ATOM 693 C CA . ASP A 1 87 ? 4.240 -16.009 3.502 1.00 84.50 87 ASP A CA 1
ATOM 694 C C . ASP A 1 87 ? 5.288 -16.144 2.374 1.00 84.50 87 ASP A C 1
ATOM 696 O O . ASP A 1 87 ? 5.061 -16.907 1.437 1.00 84.50 87 ASP A O 1
ATOM 700 N N . ASN A 1 88 ? 6.389 -15.379 2.419 1.00 76.06 88 ASN A N 1
ATOM 701 C CA . ASN A 1 88 ? 7.439 -15.357 1.390 1.00 76.06 88 ASN A CA 1
ATOM 702 C C . ASN A 1 88 ? 8.837 -15.736 1.917 1.00 76.06 88 ASN A C 1
ATOM 704 O O . ASN A 1 88 ? 9.777 -15.786 1.128 1.00 76.06 88 ASN A O 1
ATOM 708 N N . GLU A 1 89 ? 9.003 -15.986 3.216 1.00 73.50 89 GLU A N 1
ATOM 709 C CA . GLU A 1 89 ? 10.196 -16.643 3.744 1.00 73.50 89 GLU A CA 1
ATOM 710 C C . GLU A 1 89 ? 10.131 -18.124 3.347 1.00 73.50 89 GLU A C 1
ATOM 712 O O . GLU A 1 89 ? 9.173 -18.822 3.685 1.00 73.50 89 GLU A O 1
ATOM 717 N N . ASP A 1 90 ? 11.139 -18.601 2.608 1.00 57.56 90 ASP A N 1
ATOM 718 C CA . ASP A 1 90 ? 11.328 -20.038 2.403 1.00 57.56 90 ASP A CA 1
ATOM 719 C C . ASP A 1 90 ? 11.405 -20.714 3.783 1.00 57.56 90 ASP A C 1
ATOM 721 O O . ASP A 1 90 ? 12.097 -20.198 4.673 1.00 57.56 90 ASP A O 1
ATOM 725 N N . PRO A 1 91 ? 10.719 -21.853 4.005 1.00 55.94 91 PRO A N 1
ATOM 726 C CA . PRO A 1 91 ? 10.937 -22.626 5.215 1.00 55.94 91 PRO A CA 1
ATOM 727 C C . PRO A 1 91 ? 12.418 -22.996 5.241 1.00 55.94 91 PRO A C 1
ATOM 729 O O . PRO A 1 91 ? 12.887 -23.722 4.368 1.00 55.94 91 PRO A O 1
ATOM 732 N N . LEU A 1 92 ? 13.158 -22.436 6.201 1.00 55.31 92 LEU A N 1
ATOM 733 C CA . LEU A 1 92 ? 14.557 -22.778 6.425 1.00 55.31 92 LEU A CA 1
ATOM 734 C C . LEU A 1 92 ? 14.653 -24.305 6.489 1.00 55.31 92 LEU A C 1
ATOM 736 O O . LEU A 1 92 ? 13.989 -24.902 7.335 1.00 55.31 92 LEU A O 1
ATOM 740 N N . ASP A 1 93 ? 15.419 -24.892 5.565 1.00 49.88 93 ASP A N 1
ATOM 741 C CA . ASP A 1 93 ? 15.645 -26.333 5.444 1.00 49.88 93 ASP A CA 1
ATOM 742 C C . ASP A 1 93 ? 15.852 -26.972 6.837 1.00 49.88 93 ASP A C 1
ATOM 744 O O . ASP A 1 93 ? 16.860 -26.706 7.501 1.00 49.88 93 ASP A O 1
ATOM 748 N N . GLU A 1 94 ? 14.885 -27.788 7.281 1.00 43.66 94 GLU A N 1
ATOM 749 C CA . GLU A 1 94 ? 15.034 -28.733 8.404 1.00 43.66 94 GLU A CA 1
ATOM 750 C C . GLU A 1 94 ? 15.725 -30.027 7.952 1.00 43.66 94 GLU A C 1
ATOM 752 O O . GLU A 1 94 ? 15.353 -30.572 6.883 1.00 43.66 94 GLU A O 1
#

pLDDT: mean 77.73, std 18.28, range [39.81, 96.44]

Sequence (94 aa):
MLLEVLVIVRTDWLADTPEFKVLKGQHQEANQKLHAQRMMAPPSQQFQLEASINCKVRQFNIGHPNGEDYHDLHGMTTMGMVSYIQDNEDPLDE

Secondary structure (DSSP, 8-state):
--SSSSSSS-----TTSHHHHHHHHHHHHHHHHHHHHHHHS-HHHHHHHHHHHHHHHHHHHHH---STT---GGGS-HHHHHHHHHHHS-----

Nearest PDB structures (foldseek):
  7msc-assembly1_t  TM=5.445E-01  e=6.482E+00  Mycobacterium tuberculosis H37Rv